Protein AF-A0A537Y7X0-F1 (afdb_monomer_lite)

Foldseek 3Di:
DDDDDDDDDDDDDDDDDDDDDDDDDDDDDDDDDDDDDDDDDDDDDDDDDDDDDPPDDDDDDDPPQLDDPDQFDACDPPSQVQQVVQVVVCVVPPQPDPADCVPKDFPDKDQQDCPDDPLVVQCVRPNDRRSRQKMKTKMARPVPPPDPQRGIKIFIWGADPVGIHGSDIDD

Structure (mmCIF, N/CA/C/O backbone):
data_AF-A0A537Y7X0-F1
#
_entry.id   AF-A0A537Y7X0-F1
#
loop_
_atom_site.group_PDB
_atom_site.id
_atom_site.type_symbol
_atom_site.label_atom_id
_atom_site.label_alt_id
_atom_site.label_comp_id
_atom_site.label_asym_id
_atom_site.label_entity_id
_atom_site.label_seq_id
_atom_site.pdbx_PDB_ins_code
_atom_site.Cartn_x
_atom_site.Cartn_y
_atom_site.Cartn_z
_atom_site.occupancy
_atom_site.B_iso_or_equiv
_atom_site.auth_seq_id
_atom_site.auth_comp_id
_atom_site.auth_asym_id
_atom_site.auth_atom_id
_atom_site.pdbx_PDB_model_num
ATOM 1 N N . MET A 1 1 ? -22.693 -4.192 -43.327 1.00 44.81 1 MET A N 1
ATOM 2 C CA . MET A 1 1 ? -23.197 -5.547 -43.669 1.00 44.81 1 MET A CA 1
ATOM 3 C C . MET A 1 1 ? -22.010 -6.408 -44.112 1.00 44.81 1 MET A C 1
ATOM 5 O O . MET A 1 1 ? -21.115 -5.830 -44.714 1.00 44.81 1 MET A O 1
ATOM 9 N N . LYS A 1 2 ? -22.031 -7.731 -43.830 1.00 47.44 2 LYS A N 1
ATOM 10 C CA . LYS A 1 2 ? -20.913 -8.716 -43.672 1.00 47.44 2 LYS A CA 1
ATOM 11 C C . LYS A 1 2 ? -20.346 -8.704 -42.246 1.00 47.44 2 LYS A C 1
ATOM 13 O O . LYS A 1 2 ? -19.622 -7.778 -41.920 1.00 47.44 2 LYS A O 1
ATOM 18 N N . VAL A 1 3 ? -20.794 -9.507 -41.267 1.00 46.53 3 VAL A N 1
ATOM 19 C CA . VAL A 1 3 ? -21.018 -10.974 -41.100 1.00 46.53 3 VAL A CA 1
ATOM 20 C C . VAL A 1 3 ? -19.815 -11.876 -41.409 1.00 46.53 3 VAL A C 1
ATOM 22 O O . VAL A 1 3 ? -19.309 -11.868 -42.525 1.00 46.53 3 VAL A O 1
ATOM 25 N N . GLY A 1 4 ? -19.432 -12.673 -40.401 1.00 51.09 4 GLY A N 1
ATOM 26 C CA . GLY A 1 4 ? -18.420 -13.741 -40.407 1.00 51.09 4 GLY A CA 1
ATOM 27 C C . GLY A 1 4 ? -17.919 -13.988 -38.972 1.00 51.09 4 GLY A C 1
ATOM 28 O O . GLY A 1 4 ? -16.978 -13.333 -38.551 1.00 51.09 4 GLY A O 1
ATOM 29 N N . PHE A 1 5 ? -18.699 -14.602 -38.075 1.00 43.94 5 PHE A N 1
ATOM 30 C CA . PHE A 1 5 ? -18.948 -16.047 -37.888 1.00 43.94 5 PHE A CA 1
ATOM 31 C C . PHE A 1 5 ? -17.777 -16.788 -37.189 1.00 43.94 5 PHE A C 1
ATOM 33 O O . PHE A 1 5 ? -16.727 -17.026 -37.771 1.00 43.94 5 PHE A O 1
ATOM 40 N N . TRP A 1 6 ? -18.031 -17.080 -35.905 1.00 36.16 6 TRP A N 1
ATOM 41 C CA . TRP A 1 6 ? -17.362 -17.919 -34.882 1.00 36.16 6 TRP A CA 1
ATOM 42 C C . TRP A 1 6 ? -17.157 -19.397 -35.313 1.00 36.16 6 TRP A C 1
ATOM 44 O O . TRP A 1 6 ? -17.609 -19.745 -36.402 1.00 36.16 6 TRP A O 1
ATOM 54 N N . PRO A 1 7 ? -16.712 -20.347 -34.448 1.00 59.25 7 PRO A N 1
ATOM 55 C CA . PRO A 1 7 ? -15.882 -20.307 -33.225 1.00 59.25 7 PRO A CA 1
ATOM 56 C C . PRO A 1 7 ? -14.775 -21.402 -33.249 1.00 59.25 7 PRO A C 1
ATOM 58 O O . PRO A 1 7 ? -14.723 -22.215 -34.165 1.00 59.25 7 PRO A O 1
ATOM 61 N N . SER A 1 8 ? -13.943 -21.518 -32.206 1.00 51.41 8 SER A N 1
ATOM 62 C CA . SER A 1 8 ? -13.488 -22.836 -31.711 1.00 51.41 8 SER A CA 1
ATOM 63 C C . SER A 1 8 ? -13.012 -22.755 -30.261 1.00 51.41 8 SER A C 1
ATOM 65 O O . SER A 1 8 ? -11.973 -22.177 -29.953 1.00 51.41 8 SER A O 1
ATOM 67 N N . LEU A 1 9 ? -13.827 -23.350 -29.387 1.00 48.25 9 LEU A N 1
ATOM 68 C CA . LEU A 1 9 ? -13.447 -23.871 -28.079 1.00 48.25 9 LEU A CA 1
ATOM 69 C C . LEU A 1 9 ? -12.277 -24.852 -28.232 1.00 48.25 9 LEU A C 1
ATOM 71 O O . LEU A 1 9 ? -12.363 -25.763 -29.049 1.00 48.25 9 LEU A O 1
ATOM 75 N N . SER A 1 10 ? -11.293 -24.762 -27.342 1.00 49.62 10 SER A N 1
ATOM 76 C CA . SER A 1 10 ? -10.558 -25.939 -26.876 1.00 49.62 10 SER A CA 1
ATOM 77 C C . SER A 1 10 ? -10.374 -25.832 -25.370 1.00 49.62 10 SER A C 1
ATOM 79 O O . SER A 1 10 ? -9.473 -25.161 -24.874 1.00 49.62 10 SER A O 1
ATOM 81 N N . LEU A 1 11 ? -11.280 -26.497 -24.650 1.00 48.09 11 LEU A N 1
ATOM 82 C CA . LEU A 1 11 ? -11.014 -27.005 -23.312 1.00 48.09 11 LEU A CA 1
ATOM 83 C C . LEU A 1 11 ? -9.882 -28.033 -23.413 1.00 48.09 11 LEU A C 1
ATOM 85 O O . LEU A 1 11 ? -10.008 -29.003 -24.158 1.00 48.09 11 LEU A O 1
ATOM 89 N N . VAL A 1 12 ? -8.835 -27.883 -22.608 1.00 52.62 12 VAL A N 1
ATOM 90 C CA . VAL A 1 12 ? -7.986 -29.012 -22.217 1.00 52.62 12 VAL A CA 1
ATOM 91 C C . VAL A 1 12 ? -8.052 -29.113 -20.703 1.00 52.62 12 VAL A C 1
ATOM 93 O O . VAL A 1 12 ? -7.432 -28.345 -19.974 1.00 52.62 12 VAL A O 1
ATOM 96 N N . ALA A 1 13 ? -8.871 -30.056 -20.249 1.00 48.47 13 ALA A N 1
ATOM 97 C CA . ALA A 1 13 ? -8.844 -30.591 -18.903 1.00 48.47 13 ALA A CA 1
ATOM 98 C C . ALA A 1 13 ? -7.884 -31.790 -18.888 1.00 48.47 13 ALA A C 1
ATOM 100 O O . ALA A 1 13 ? -8.079 -32.728 -19.655 1.00 48.47 13 ALA A O 1
ATOM 101 N N . LEU A 1 14 ? -6.882 -31.778 -18.010 1.00 49.47 14 LEU A N 1
ATOM 102 C CA . LEU A 1 14 ? -6.122 -32.961 -17.588 1.00 49.47 14 LEU A CA 1
ATOM 103 C C . LEU A 1 14 ? -5.822 -32.759 -16.091 1.00 49.47 14 LEU A C 1
ATOM 105 O O . LEU A 1 14 ? -5.148 -31.808 -15.719 1.00 49.47 14 LEU A O 1
ATOM 109 N N . ALA A 1 15 ? -6.582 -33.391 -15.200 1.00 44.78 15 ALA A N 1
ATOM 110 C CA . ALA A 1 15 ? -6.394 -34.748 -14.675 1.00 44.78 15 ALA A CA 1
ATOM 111 C C . ALA A 1 15 ? -5.432 -34.801 -13.467 1.00 44.78 15 ALA A C 1
ATOM 113 O O . ALA A 1 15 ? -4.215 -34.735 -13.590 1.00 44.78 15 ALA A O 1
ATOM 114 N N . LEU A 1 16 ? -6.077 -34.932 -12.303 1.00 46.34 16 LEU A N 1
ATOM 115 C CA . LEU A 1 16 ? -5.653 -35.511 -11.026 1.00 46.34 16 LEU A CA 1
ATOM 116 C C . LEU A 1 16 ? -4.374 -36.369 -11.024 1.00 46.34 16 LEU A C 1
ATOM 118 O O . LEU A 1 16 ? -4.317 -37.398 -11.691 1.00 46.34 16 LEU A O 1
ATOM 122 N N . VAL A 1 17 ? -3.484 -36.079 -10.069 1.00 53.72 17 VAL A N 1
ATOM 123 C CA . VAL A 1 17 ? -2.776 -37.119 -9.306 1.00 53.72 17 VAL A CA 1
ATOM 124 C C . VAL A 1 17 ? -2.880 -36.780 -7.821 1.00 53.72 17 VAL A C 1
ATOM 126 O O . VAL A 1 17 ? -2.269 -35.835 -7.331 1.00 53.72 17 VAL A O 1
ATOM 129 N N . ALA A 1 18 ? -3.692 -37.563 -7.113 1.00 45.75 18 ALA A N 1
ATOM 130 C CA . ALA A 1 18 ? -3.690 -37.647 -5.663 1.00 45.75 18 ALA A CA 1
ATOM 131 C C . ALA A 1 18 ? -2.595 -38.636 -5.237 1.00 45.75 18 ALA A C 1
ATOM 133 O O . ALA A 1 18 ? -2.590 -39.779 -5.693 1.00 45.75 18 ALA A O 1
ATOM 134 N N . LEU A 1 19 ? -1.697 -38.215 -4.346 1.00 53.31 19 LEU A N 1
ATOM 135 C CA . LEU A 1 19 ? -0.822 -39.117 -3.600 1.00 53.31 19 LEU A CA 1
ATOM 136 C C . LEU A 1 19 ? -1.314 -39.192 -2.155 1.00 53.31 19 LEU A C 1
ATOM 138 O O . LEU A 1 19 ? -1.376 -38.196 -1.437 1.00 53.31 19 LEU A O 1
ATOM 142 N N . ALA A 1 20 ? -1.712 -40.402 -1.776 1.00 45.94 20 ALA A N 1
ATOM 143 C CA . ALA A 1 20 ? -2.183 -40.781 -0.457 1.00 45.94 20 ALA A CA 1
ATOM 144 C C . ALA A 1 20 ? -1.027 -41.249 0.446 1.00 45.94 20 ALA A C 1
ATOM 146 O O . ALA A 1 20 ? -0.104 -41.889 -0.044 1.00 45.94 20 ALA A O 1
ATOM 147 N N . ALA A 1 21 ? -1.183 -40.970 1.752 1.00 44.38 21 ALA A N 1
ATOM 148 C CA . ALA A 1 21 ? -0.798 -41.748 2.949 1.00 44.38 21 ALA A CA 1
ATOM 149 C C . ALA A 1 21 ? 0.645 -42.313 3.032 1.00 44.38 21 ALA A C 1
ATOM 151 O O . ALA A 1 21 ? 1.101 -43.046 2.171 1.00 44.38 21 ALA A O 1
ATOM 152 N N . CYS A 1 22 ? 1.424 -42.113 4.096 1.00 40.75 22 CYS A N 1
ATOM 153 C CA . CYS A 1 22 ? 1.255 -42.570 5.486 1.00 40.75 22 CYS A CA 1
ATOM 154 C C . CYS A 1 22 ? 2.312 -41.809 6.334 1.00 40.75 22 CYS A C 1
ATOM 156 O O . CYS A 1 22 ? 3.357 -41.454 5.810 1.00 40.75 22 CYS A O 1
ATOM 158 N N . ALA A 1 23 ? 2.148 -41.514 7.624 1.00 43.12 23 ALA A N 1
ATOM 159 C CA . ALA A 1 23 ? 2.222 -42.521 8.672 1.00 43.12 23 ALA A CA 1
ATOM 160 C C . ALA A 1 23 ? 1.711 -41.986 10.020 1.00 43.12 23 ALA A C 1
ATOM 162 O O . ALA A 1 23 ? 2.016 -40.876 10.449 1.00 43.12 23 ALA A O 1
ATOM 163 N N . ARG A 1 24 ? 0.948 -42.853 10.688 1.00 46.50 24 ARG A N 1
ATOM 164 C CA . ARG A 1 24 ? 0.598 -42.797 12.107 1.00 46.50 24 ARG A CA 1
ATOM 165 C C . ARG A 1 24 ? 1.841 -43.087 12.950 1.00 46.50 24 ARG A C 1
ATOM 167 O O . ARG A 1 24 ? 2.544 -44.053 12.673 1.00 46.50 24 ARG A O 1
ATOM 174 N N . GLY A 1 25 ? 2.027 -42.336 14.029 1.00 38.03 25 GLY A N 1
ATOM 175 C CA . GLY A 1 25 ? 2.957 -42.686 15.099 1.00 38.03 25 GLY A CA 1
ATOM 176 C C . GLY A 1 25 ? 2.635 -41.919 16.378 1.00 38.03 25 GLY A C 1
ATOM 177 O O . GLY A 1 25 ? 2.996 -40.760 16.509 1.00 38.03 25 GLY A O 1
ATOM 178 N N . ASN A 1 26 ? 1.923 -42.562 17.299 1.00 45.28 26 ASN A N 1
ATOM 179 C CA . ASN A 1 26 ? 1.749 -42.179 18.704 1.00 45.28 26 ASN A CA 1
ATOM 180 C C . ASN A 1 26 ? 1.327 -43.455 19.458 1.00 45.28 26 ASN A C 1
ATOM 182 O O . ASN A 1 26 ? 0.617 -44.265 18.855 1.00 45.28 26 ASN A O 1
ATOM 186 N N . PRO A 1 27 ? 1.531 -43.587 20.780 1.00 63.00 27 PRO A N 1
ATOM 187 C CA . PRO A 1 27 ? 2.684 -43.293 21.641 1.00 63.00 27 PRO A CA 1
ATOM 188 C C . PRO A 1 27 ? 3.116 -44.589 22.396 1.00 63.00 27 PRO A C 1
ATOM 190 O O . PRO A 1 27 ? 2.672 -45.681 22.038 1.00 63.00 27 PRO A O 1
ATOM 193 N N . PRO A 1 28 ? 3.935 -44.517 23.464 1.00 54.06 28 PRO A N 1
ATOM 194 C CA . PRO A 1 28 ? 3.382 -45.012 24.734 1.00 54.06 28 PRO A CA 1
ATOM 195 C C . PRO A 1 28 ? 3.694 -44.155 25.974 1.00 54.06 28 PRO A C 1
ATOM 197 O O . PRO A 1 28 ? 4.512 -43.241 25.969 1.00 54.06 28 PRO A O 1
ATOM 200 N N . GLN A 1 29 ? 2.942 -44.474 27.027 1.00 45.31 29 GLN A N 1
ATOM 201 C CA . GLN A 1 29 ? 2.731 -43.750 28.276 1.00 45.31 29 GLN A CA 1
ATOM 202 C C . GLN A 1 29 ? 3.821 -43.948 29.351 1.00 45.31 29 GLN A C 1
ATOM 204 O O . GLN A 1 29 ? 4.457 -44.992 29.428 1.00 45.31 29 GLN A O 1
ATOM 209 N N . SER A 1 30 ? 3.915 -42.927 30.213 1.00 45.59 30 SER A N 1
ATOM 210 C CA . SER A 1 30 ? 4.114 -42.913 31.680 1.00 45.59 30 SER A CA 1
ATOM 211 C C . SER A 1 30 ? 5.030 -43.925 32.384 1.00 45.59 30 SER A C 1
ATOM 213 O O . SER A 1 30 ? 4.720 -45.111 32.421 1.00 45.59 30 SER A O 1
ATOM 215 N N . VAL A 1 31 ? 5.956 -43.405 33.204 1.00 52.94 31 VAL A N 1
ATOM 216 C CA . VAL A 1 31 ? 6.236 -43.914 34.565 1.00 52.94 31 VAL A CA 1
ATOM 217 C C . VAL A 1 31 ? 6.604 -42.729 35.467 1.00 52.94 31 VAL A C 1
ATOM 219 O O . VAL A 1 31 ? 7.388 -41.872 35.068 1.00 52.94 31 VAL A O 1
ATOM 222 N N . GLY A 1 32 ? 6.009 -42.654 36.661 1.00 42.06 32 GLY A N 1
ATOM 223 C CA . GLY A 1 32 ? 6.293 -41.634 37.674 1.00 42.06 32 GLY A CA 1
ATOM 224 C C . GLY A 1 32 ? 7.079 -42.138 38.895 1.00 42.06 32 GLY A C 1
ATOM 225 O O . GLY A 1 32 ? 7.537 -43.276 38.928 1.00 42.06 32 GLY A O 1
ATOM 226 N N . THR A 1 33 ? 7.106 -41.276 39.927 1.00 41.03 33 THR A N 1
ATOM 227 C CA . THR A 1 33 ? 7.673 -41.386 41.302 1.00 41.03 33 THR A CA 1
ATOM 228 C C . THR A 1 33 ? 9.197 -41.191 41.425 1.00 41.03 33 THR A C 1
ATOM 230 O O . THR A 1 33 ? 9.944 -41.690 40.602 1.00 41.03 33 THR A O 1
ATOM 233 N N . LYS A 1 34 ? 9.761 -40.440 42.392 1.00 46.50 34 LYS A N 1
ATOM 234 C CA . LYS A 1 34 ? 9.411 -40.170 43.811 1.00 46.50 34 LYS A CA 1
ATOM 235 C C . LYS A 1 34 ? 10.023 -38.817 44.310 1.00 46.50 34 LYS A C 1
ATOM 237 O O . LYS A 1 34 ? 10.860 -38.256 43.609 1.00 46.50 34 LYS A O 1
ATOM 242 N N . PRO A 1 35 ? 9.658 -38.322 45.518 1.00 51.06 35 PRO A N 1
ATOM 243 C CA . PRO A 1 35 ? 10.002 -37.005 46.068 1.00 51.06 35 PRO A CA 1
ATOM 244 C C . PRO A 1 35 ? 11.269 -37.009 46.946 1.00 51.06 35 PRO A C 1
ATOM 246 O O . PRO A 1 35 ? 11.632 -38.038 47.516 1.00 51.06 35 PRO A O 1
ATOM 249 N N . GLY A 1 36 ? 11.880 -35.833 47.125 1.00 42.22 36 GLY A N 1
ATOM 250 C CA . GLY A 1 36 ? 12.986 -35.604 48.057 1.00 42.22 36 GLY A CA 1
ATOM 251 C C . GLY A 1 36 ? 12.933 -34.199 48.655 1.00 42.22 36 GLY A C 1
ATOM 252 O O . GLY A 1 36 ? 13.160 -33.213 47.964 1.00 42.22 36 GLY A O 1
ATOM 253 N N . SER A 1 37 ? 12.582 -34.142 49.937 1.00 44.78 37 SER A N 1
ATOM 254 C CA . SER A 1 37 ? 12.501 -32.965 50.801 1.00 44.78 37 SER A CA 1
ATOM 255 C C . SER A 1 37 ? 13.864 -32.311 51.054 1.00 44.78 37 SER A C 1
ATOM 257 O O . SER A 1 37 ? 14.859 -33.011 51.222 1.00 44.78 37 SER A O 1
ATOM 259 N N . GLY A 1 38 ? 13.883 -30.984 51.207 1.00 37.97 38 GLY A N 1
ATOM 260 C CA . GLY A 1 38 ? 15.029 -30.259 51.762 1.00 37.97 38 GLY A CA 1
ATOM 261 C C . GLY A 1 38 ? 14.943 -28.743 51.584 1.00 37.97 38 GLY A C 1
ATOM 262 O O . GLY A 1 38 ? 15.567 -28.197 50.684 1.00 37.97 38 GLY A O 1
ATOM 263 N N . ALA A 1 39 ? 14.181 -28.068 52.448 1.00 42.94 39 ALA A N 1
ATOM 264 C CA . ALA A 1 39 ? 14.398 -26.651 52.771 1.00 42.94 39 ALA A CA 1
ATOM 265 C C . ALA A 1 39 ? 15.458 -26.556 53.899 1.00 42.94 39 ALA A C 1
ATOM 267 O O . ALA A 1 39 ? 15.653 -27.548 54.608 1.00 42.94 39 ALA A O 1
ATOM 268 N N . PRO A 1 40 ? 16.132 -25.404 54.093 1.00 52.97 40 PRO A N 1
ATOM 269 C CA . PRO A 1 40 ? 15.479 -24.317 54.822 1.00 52.97 40 PRO A CA 1
ATOM 270 C C . PRO A 1 40 ? 15.689 -22.907 54.237 1.00 52.97 40 PRO A C 1
ATOM 272 O O . PRO A 1 40 ? 16.769 -22.515 53.813 1.00 52.97 40 PRO A O 1
ATOM 275 N N . THR A 1 41 ? 14.584 -22.167 54.266 1.00 43.62 41 THR A N 1
ATOM 276 C CA . THR A 1 41 ? 14.389 -20.785 54.731 1.00 43.62 41 THR A CA 1
ATOM 277 C C . THR A 1 41 ? 15.571 -19.804 54.725 1.00 43.62 41 THR A C 1
ATOM 279 O O . THR A 1 41 ? 16.474 -19.893 55.552 1.00 43.62 41 THR A O 1
ATOM 282 N N . SER A 1 42 ? 15.422 -18.724 53.951 1.00 45.25 42 SER A N 1
ATOM 283 C CA . SER A 1 42 ? 15.728 -17.379 54.448 1.00 45.25 42 SER A CA 1
ATOM 284 C C . SER A 1 42 ? 14.601 -16.421 54.066 1.00 45.25 42 SER A C 1
ATOM 286 O O . SER A 1 42 ? 14.118 -16.404 52.934 1.00 45.25 42 SER A O 1
ATOM 288 N N . THR A 1 43 ? 14.141 -15.705 55.081 1.00 44.53 43 THR A N 1
ATOM 289 C CA . THR A 1 43 ? 12.931 -14.891 55.155 1.00 44.53 43 THR A CA 1
ATOM 290 C C . THR A 1 43 ? 13.254 -13.426 54.857 1.00 44.53 43 THR A C 1
ATOM 292 O O . THR A 1 43 ? 14.362 -12.981 55.143 1.00 44.53 43 THR A O 1
ATOM 295 N N . ALA A 1 44 ? 12.207 -12.696 54.448 1.00 43.91 44 ALA A N 1
ATOM 296 C CA . ALA A 1 44 ? 11.980 -11.246 54.576 1.00 43.91 44 ALA A CA 1
ATOM 297 C C . ALA A 1 44 ? 12.233 -10.406 53.306 1.00 43.91 44 ALA A C 1
ATOM 299 O O . ALA A 1 44 ? 13.258 -10.547 52.660 1.00 43.91 44 ALA A O 1
ATOM 300 N N . GLN A 1 45 ? 11.368 -9.471 52.894 1.00 44.59 45 GLN A N 1
ATOM 301 C CA . GLN A 1 45 ? 10.056 -9.015 53.377 1.00 44.59 45 GLN A CA 1
ATOM 302 C C . GLN A 1 45 ? 9.501 -7.987 52.369 1.00 44.59 45 GLN A C 1
ATOM 304 O O . GLN A 1 45 ? 10.270 -7.211 51.813 1.00 44.59 45 GLN A O 1
ATOM 309 N N . GLY A 1 46 ? 8.168 -7.908 52.269 1.00 36.78 46 GLY A N 1
ATOM 310 C CA . GLY A 1 46 ? 7.415 -6.729 51.807 1.00 36.78 46 GLY A CA 1
ATOM 311 C C . GLY A 1 46 ? 7.141 -6.701 50.298 1.00 36.78 46 GLY A C 1
ATOM 312 O O . GLY A 1 46 ? 8.055 -6.784 49.501 1.00 36.78 46 GLY A O 1
ATOM 313 N N . GLY A 1 47 ? 5.917 -6.597 49.790 1.00 37.94 47 GLY A N 1
ATOM 314 C CA . GLY A 1 47 ? 4.657 -6.189 50.394 1.00 37.94 47 GLY A CA 1
ATOM 315 C C . GLY A 1 47 ? 3.975 -5.177 49.467 1.00 37.94 47 GLY A C 1
ATOM 316 O O . GLY A 1 47 ? 4.520 -4.106 49.250 1.00 37.94 47 GLY A O 1
ATOM 317 N N . LEU A 1 48 ? 2.759 -5.524 49.026 1.00 41.25 48 LEU A N 1
ATOM 318 C CA . LEU A 1 48 ? 1.676 -4.650 48.539 1.00 41.25 48 LEU A CA 1
ATOM 319 C C . LEU A 1 48 ? 1.650 -4.202 47.053 1.00 41.25 48 LEU A C 1
ATOM 321 O O . LEU A 1 48 ? 2.402 -3.345 46.620 1.00 41.25 48 LEU A O 1
ATOM 325 N N . GLN A 1 49 ? 0.594 -4.698 46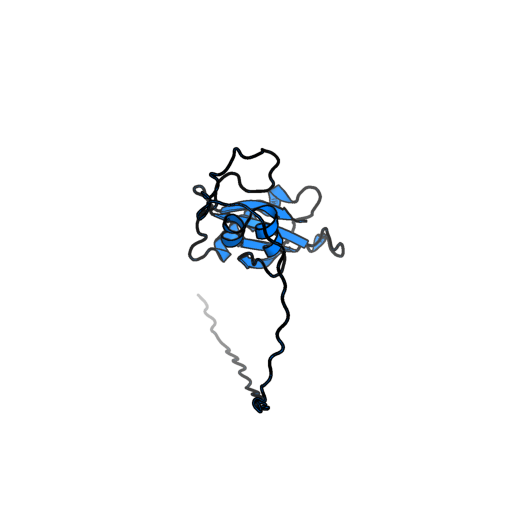.386 1.00 43.62 49 GLN A N 1
ATOM 326 C CA . GLN A 1 49 ? -0.337 -3.998 45.475 1.00 43.62 49 GLN A CA 1
ATOM 327 C C . GLN A 1 49 ? 0.091 -3.608 44.046 1.00 43.62 49 GLN A C 1
ATOM 329 O O . GLN A 1 49 ? 1.048 -2.881 43.820 1.00 43.62 49 GLN A O 1
ATOM 334 N N . GLY A 1 50 ? -0.770 -3.971 43.085 1.00 35.88 50 GLY A N 1
ATOM 335 C CA . GLY A 1 50 ? -0.889 -3.309 41.782 1.00 35.88 50 GLY A CA 1
ATOM 336 C C . GLY A 1 50 ? -1.668 -4.159 40.777 1.00 35.88 50 GLY A C 1
ATOM 337 O O . GLY A 1 50 ? -1.141 -5.149 40.291 1.00 35.88 50 GLY A O 1
ATOM 338 N N . GLY A 1 51 ? -2.934 -3.813 40.513 1.00 46.03 51 GLY A N 1
ATOM 339 C CA . GLY A 1 51 ? -3.817 -4.487 39.547 1.00 46.03 51 GLY A CA 1
ATOM 340 C C . GLY A 1 51 ? -3.361 -4.363 38.081 1.00 46.03 51 GLY A C 1
ATOM 341 O O . GLY A 1 51 ? -2.238 -3.927 37.828 1.00 46.03 51 GLY A O 1
ATOM 342 N N . PRO A 1 52 ? -4.208 -4.722 37.091 1.00 44.56 52 PRO A N 1
ATOM 343 C CA . PRO A 1 52 ? -3.900 -4.452 35.689 1.00 44.56 52 PRO A CA 1
ATOM 344 C C . PRO A 1 52 ? -3.651 -2.949 35.536 1.00 44.56 52 PRO A C 1
ATOM 346 O O . PRO A 1 52 ? -4.540 -2.136 35.791 1.00 44.56 52 PRO A O 1
ATOM 349 N N . GLY A 1 53 ? -2.407 -2.589 35.218 1.00 42.59 53 GLY A N 1
ATOM 350 C CA . GLY A 1 53 ? -1.999 -1.198 35.088 1.00 42.59 53 GLY A CA 1
ATOM 351 C C . GLY A 1 53 ? -2.877 -0.478 34.062 1.00 42.59 53 GLY A C 1
ATOM 352 O O . GLY A 1 53 ? -3.293 -1.098 33.078 1.00 42.59 53 GLY A O 1
ATOM 353 N N . PRO A 1 54 ? -3.186 0.813 34.272 1.00 44.50 54 PRO A N 1
ATOM 354 C CA . PRO A 1 54 ? -3.916 1.590 33.288 1.00 44.50 54 PRO A CA 1
ATOM 355 C C . PRO A 1 54 ? -3.149 1.531 31.970 1.00 44.50 54 PRO A C 1
ATOM 357 O O . PRO A 1 54 ? -1.964 1.864 31.917 1.00 44.50 54 PRO A O 1
ATOM 360 N N . SER A 1 55 ? -3.835 1.077 30.920 1.00 50.59 55 SER A N 1
ATOM 361 C CA . SER A 1 55 ? -3.382 1.219 29.542 1.00 50.59 55 SER A CA 1
ATOM 362 C C . SER A 1 55 ? -2.981 2.678 29.364 1.00 50.59 55 SER A C 1
ATOM 364 O O . SER A 1 55 ? -3.839 3.560 29.433 1.00 50.59 55 SER A O 1
ATOM 366 N N . ALA A 1 56 ? -1.677 2.932 29.249 1.00 47.91 56 ALA A N 1
ATOM 367 C CA . ALA A 1 56 ? -1.153 4.278 29.126 1.00 47.91 56 ALA A CA 1
ATOM 368 C C . ALA A 1 56 ? -1.900 4.978 27.986 1.00 47.91 56 ALA A C 1
ATOM 370 O O . ALA A 1 56 ? -1.978 4.457 26.870 1.00 47.91 56 ALA A O 1
ATOM 371 N N . ALA A 1 57 ? -2.503 6.129 28.288 1.00 48.72 57 ALA A N 1
ATOM 372 C CA . ALA A 1 57 ? -3.061 6.983 27.256 1.00 48.72 57 ALA A CA 1
ATOM 373 C C . ALA A 1 57 ? -1.937 7.327 26.259 1.00 48.72 57 ALA A C 1
ATOM 375 O O . ALA A 1 57 ? -0.794 7.510 26.694 1.00 48.72 57 ALA A O 1
ATOM 376 N N . PRO A 1 58 ? -2.217 7.412 24.946 1.00 52.41 58 PRO A N 1
ATOM 377 C CA . PRO A 1 58 ? -1.196 7.761 23.970 1.00 52.41 58 PRO A CA 1
ATOM 378 C C . PRO A 1 58 ? -0.573 9.106 24.348 1.00 52.41 58 PRO A C 1
ATOM 380 O O . PRO A 1 58 ? -1.269 10.121 24.420 1.00 52.41 58 PRO A O 1
ATOM 383 N N . GLY A 1 59 ? 0.730 9.100 24.632 1.00 44.06 59 GLY A N 1
ATOM 384 C CA . GLY A 1 59 ? 1.487 10.322 24.867 1.00 44.06 59 GLY A CA 1
ATOM 385 C C . GLY A 1 59 ? 1.524 11.210 23.614 1.00 44.06 59 GLY A C 1
ATOM 386 O O . GLY A 1 59 ? 1.172 10.761 22.517 1.00 44.06 59 GLY A O 1
ATOM 387 N N . PRO A 1 60 ? 1.953 12.476 23.750 1.00 45.53 60 PRO A N 1
ATOM 388 C CA . PRO A 1 60 ? 2.154 13.364 22.611 1.00 45.53 60 PRO A CA 1
ATOM 389 C C . PRO A 1 60 ? 3.105 12.715 21.598 1.00 45.53 60 PRO A C 1
ATOM 391 O O . PRO A 1 60 ? 4.199 12.278 21.953 1.00 45.53 60 PRO A O 1
ATOM 394 N N . ARG A 1 61 ? 2.668 12.626 20.340 1.00 56.03 61 ARG A N 1
ATOM 395 C CA . ARG A 1 61 ? 3.445 12.034 19.245 1.00 56.03 61 ARG A CA 1
ATOM 396 C C . ARG A 1 61 ? 4.641 12.916 18.902 1.00 56.03 61 ARG A C 1
ATOM 398 O O . ARG A 1 61 ? 4.485 14.126 18.743 1.00 56.03 61 ARG A O 1
ATOM 405 N N . THR A 1 62 ? 5.811 12.307 18.742 1.00 44.69 62 THR A N 1
ATOM 406 C CA . THR A 1 62 ? 6.977 12.980 18.169 1.00 44.69 62 THR A CA 1
ATOM 407 C C . THR A 1 62 ? 6.800 13.103 16.646 1.00 44.69 62 THR A C 1
ATOM 409 O O . THR A 1 62 ? 6.428 12.119 15.996 1.00 44.69 62 THR A O 1
ATOM 412 N N . PRO A 1 63 ? 7.055 14.286 16.054 1.00 52.91 63 PRO A N 1
ATOM 413 C CA . PRO A 1 63 ? 7.017 14.497 14.601 1.00 52.91 63 PRO A CA 1
ATOM 414 C C . PRO A 1 63 ? 7.960 13.582 13.805 1.00 52.91 63 PRO A C 1
ATOM 416 O O . PRO A 1 63 ? 7.728 13.360 12.623 1.00 52.91 63 PRO A O 1
ATOM 419 N N . ASP A 1 64 ? 8.975 13.015 14.462 1.00 57.88 64 ASP A N 1
ATOM 420 C CA . ASP A 1 64 ? 9.984 12.140 13.850 1.00 57.88 64 ASP A CA 1
ATOM 421 C C . ASP A 1 64 ? 9.581 10.652 13.844 1.00 57.88 64 ASP A C 1
ATOM 423 O O . ASP A 1 64 ? 10.348 9.778 13.425 1.00 57.88 64 ASP A O 1
ATOM 427 N N . SER A 1 65 ? 8.383 10.325 14.341 1.00 71.69 65 SER A N 1
ATOM 428 C CA . SER A 1 65 ? 7.901 8.946 14.319 1.00 71.69 65 SER A CA 1
ATOM 429 C C . SER A 1 65 ? 7.492 8.552 12.899 1.00 71.69 65 SER A C 1
ATOM 431 O O . SER A 1 65 ? 6.674 9.200 12.257 1.00 71.69 65 SER A O 1
ATOM 433 N N . HIS A 1 66 ? 8.039 7.436 12.417 1.00 86.50 66 HIS A N 1
ATOM 434 C CA . HIS A 1 66 ? 7.685 6.835 11.123 1.00 86.50 66 HIS A CA 1
ATOM 435 C C . HIS A 1 66 ? 6.277 6.211 11.138 1.00 86.50 66 HIS A C 1
ATOM 437 O O . HIS A 1 66 ? 5.852 5.569 10.182 1.00 86.50 66 HIS A O 1
ATOM 443 N N . CYS A 1 67 ? 5.567 6.370 12.253 1.00 92.88 67 CYS A N 1
ATOM 444 C CA . CYS A 1 67 ? 4.250 5.828 12.484 1.00 92.88 67 CYS A CA 1
ATOM 445 C C . CYS A 1 67 ? 3.181 6.848 12.115 1.00 92.88 67 CYS A C 1
ATOM 447 O O . CYS A 1 67 ? 3.378 8.053 12.291 1.00 92.88 67 CYS A O 1
ATOM 449 N N . PRO A 1 68 ? 2.015 6.384 11.641 1.00 93.31 68 PRO A N 1
ATOM 450 C CA . PRO A 1 68 ? 0.920 7.284 11.348 1.00 93.31 68 PRO A CA 1
ATOM 451 C C . PRO A 1 68 ? 0.520 8.040 12.614 1.00 93.31 68 PRO A C 1
ATOM 453 O O . PRO A 1 68 ? 0.405 7.469 13.700 1.00 93.31 68 PRO A O 1
ATOM 456 N N . GLY A 1 69 ? 0.306 9.348 12.468 1.00 90.94 69 GLY A N 1
ATOM 457 C CA . GLY A 1 69 ? -0.121 10.169 13.587 1.00 90.94 69 GLY A CA 1
ATOM 458 C C . GLY A 1 69 ? -1.493 9.723 14.094 1.00 90.94 69 GLY A C 1
ATOM 459 O O . GLY A 1 69 ? -1.703 9.480 15.274 1.00 90.94 69 GLY A O 1
ATOM 460 N N . GLU A 1 70 ? -2.458 9.587 13.206 1.00 92.94 70 GLU A N 1
ATOM 461 C CA . GLU A 1 70 ? -3.778 9.080 13.564 1.00 92.94 70 GLU A CA 1
ATOM 462 C C . GLU A 1 70 ? -3.804 7.548 13.617 1.00 92.94 70 GLU A C 1
ATOM 464 O O . GLU A 1 70 ? -3.088 6.865 12.888 1.00 92.94 70 GLU A O 1
ATOM 469 N N . THR A 1 71 ? -4.643 6.995 14.495 1.00 96.19 71 THR A N 1
ATOM 470 C CA . THR A 1 71 ? -4.865 5.549 14.533 1.00 96.19 71 THR A CA 1
ATOM 471 C C . THR A 1 71 ? -5.592 5.127 13.258 1.00 96.19 71 THR A C 1
ATOM 473 O O . THR A 1 71 ? -6.691 5.633 13.015 1.00 96.19 71 THR A O 1
ATOM 476 N N . PRO A 1 72 ? -5.041 4.190 12.467 1.00 98.19 72 PRO A N 1
ATOM 477 C CA . PRO A 1 72 ? -5.731 3.737 11.275 1.00 98.19 72 PRO A CA 1
ATOM 478 C C . PRO A 1 72 ? -7.058 3.060 11.607 1.00 98.19 72 PRO A C 1
ATOM 480 O O . PRO A 1 72 ? -7.229 2.492 12.688 1.00 98.19 72 PRO A O 1
ATOM 483 N N . LEU A 1 73 ? -8.000 3.119 10.678 1.00 98.50 73 LEU A N 1
ATOM 484 C CA . LEU A 1 73 ? -9.304 2.474 10.755 1.00 98.50 73 LEU A CA 1
ATOM 485 C C . LEU A 1 73 ? -9.205 0.986 10.411 1.00 98.50 73 LEU A C 1
ATOM 487 O O . LEU A 1 73 ? -8.202 0.515 9.874 1.00 98.50 73 LEU A O 1
ATOM 491 N N . ASP A 1 74 ? -10.274 0.248 10.703 1.00 98.06 74 ASP A N 1
ATOM 492 C CA . ASP A 1 74 ? -10.418 -1.114 10.198 1.00 98.06 74 ASP A CA 1
ATOM 493 C C . ASP A 1 74 ? -10.340 -1.128 8.652 1.00 98.06 74 ASP A C 1
ATOM 495 O O . ASP A 1 74 ? -11.021 -0.316 8.006 1.00 98.06 74 ASP A O 1
ATOM 499 N N . PRO A 1 75 ? -9.524 -2.009 8.039 1.00 97.81 75 PRO A N 1
ATOM 500 C CA . PRO A 1 75 ? -9.376 -2.059 6.585 1.00 97.81 75 PRO A CA 1
ATOM 501 C C . PRO A 1 75 ? -10.689 -2.353 5.844 1.00 97.81 75 PRO A C 1
ATOM 503 O O . PRO A 1 75 ? -10.919 -1.811 4.760 1.00 97.81 75 PRO A O 1
ATOM 506 N N . GLY A 1 76 ? -11.577 -3.149 6.447 1.00 96.50 76 GLY A N 1
ATOM 507 C CA . GLY A 1 76 ? -12.851 -3.563 5.872 1.00 96.50 76 GLY A CA 1
ATOM 508 C C . GLY A 1 76 ? -12.736 -4.541 4.699 1.00 96.50 76 GLY A C 1
ATOM 509 O O . GLY A 1 76 ? -11.662 -5.003 4.310 1.00 96.50 76 GLY A O 1
ATOM 510 N N . ALA A 1 77 ? -13.889 -4.867 4.114 1.00 96.62 77 ALA A N 1
ATOM 511 C CA . ALA A 1 77 ? -13.956 -5.667 2.895 1.00 96.62 77 ALA A CA 1
ATOM 512 C C . ALA A 1 77 ? -13.333 -4.913 1.705 1.00 96.62 77 ALA A C 1
ATOM 514 O O . ALA A 1 77 ? -13.461 -3.694 1.599 1.00 96.62 77 ALA A O 1
ATOM 515 N N . GLY A 1 78 ? -12.669 -5.641 0.802 1.00 97.44 78 GLY A N 1
ATOM 516 C CA . GLY A 1 78 ? -12.005 -5.049 -0.370 1.00 97.44 78 GLY A CA 1
ATOM 517 C C . GLY A 1 78 ? -10.702 -4.305 -0.055 1.00 97.44 78 GLY A C 1
ATOM 518 O O . GLY A 1 78 ? -10.170 -3.611 -0.918 1.00 97.44 78 GLY A O 1
ATOM 519 N N . ALA A 1 79 ? -10.168 -4.452 1.162 1.00 98.31 79 ALA A N 1
ATOM 520 C CA . ALA A 1 79 ? -8.952 -3.771 1.594 1.00 98.31 79 ALA A CA 1
ATOM 521 C C . ALA A 1 79 ? -7.750 -4.004 0.668 1.00 98.31 79 ALA A C 1
ATOM 523 O O . ALA A 1 79 ? -6.990 -3.072 0.426 1.00 98.31 79 ALA A O 1
ATOM 524 N N . ARG A 1 80 ? -7.617 -5.211 0.102 1.00 98.62 80 ARG A N 1
ATOM 525 C CA . ARG A 1 80 ? -6.551 -5.538 -0.854 1.00 98.62 80 ARG A CA 1
ATOM 526 C C . ARG A 1 80 ? -6.551 -4.604 -2.058 1.00 98.62 80 ARG A C 1
ATOM 528 O O . ARG A 1 80 ? -5.538 -3.980 -2.350 1.00 98.62 80 ARG A O 1
ATOM 535 N N . ASP A 1 81 ? -7.688 -4.503 -2.737 1.00 98.81 81 ASP A N 1
ATOM 536 C CA . ASP A 1 81 ? -7.801 -3.729 -3.974 1.00 98.81 81 ASP A CA 1
ATOM 537 C C . ASP A 1 81 ? -7.656 -2.230 -3.692 1.00 98.81 81 ASP A C 1
ATOM 539 O O . ASP A 1 81 ? -7.018 -1.509 -4.454 1.00 98.81 81 ASP A O 1
ATOM 543 N N . ALA A 1 82 ? -8.178 -1.766 -2.553 1.00 98.75 82 ALA A N 1
ATOM 544 C CA . ALA A 1 82 ? -8.020 -0.383 -2.124 1.00 98.75 82 ALA A CA 1
ATOM 545 C C . ALA A 1 82 ? -6.562 -0.035 -1.768 1.00 98.75 82 ALA A C 1
ATOM 547 O O . ALA A 1 82 ? -6.086 1.041 -2.133 1.00 98.75 82 ALA A O 1
ATOM 548 N N . ALA A 1 83 ? -5.840 -0.943 -1.103 1.00 98.75 83 ALA A N 1
ATOM 549 C CA . ALA A 1 83 ? -4.418 -0.783 -0.813 1.00 98.75 83 ALA A CA 1
ATOM 550 C C . ALA A 1 83 ? -3.584 -0.758 -2.101 1.00 98.75 83 ALA A C 1
ATOM 552 O O . ALA A 1 83 ? -2.733 0.114 -2.251 1.00 98.75 83 ALA A O 1
ATOM 553 N N . ILE A 1 84 ? -3.865 -1.65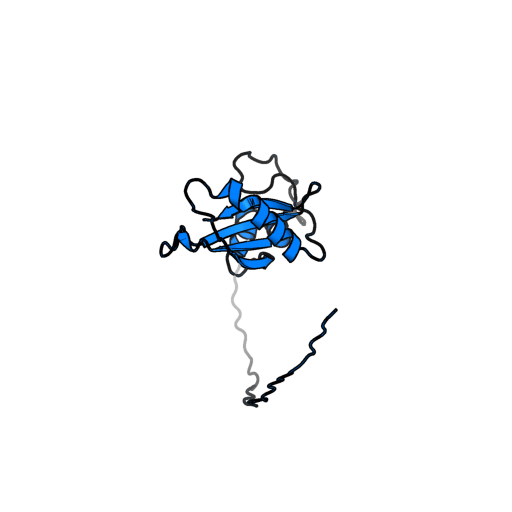8 -3.050 1.00 98.88 84 ILE A N 1
ATOM 554 C CA . ILE A 1 84 ? -3.218 -1.679 -4.370 1.00 98.88 84 ILE A CA 1
ATOM 555 C C . ILE A 1 84 ? -3.451 -0.359 -5.107 1.00 98.88 84 ILE A C 1
ATOM 557 O O . ILE A 1 84 ? -2.489 0.285 -5.513 1.00 98.88 84 ILE A O 1
ATOM 561 N N . ALA A 1 85 ? -4.703 0.090 -5.219 1.00 98.81 85 ALA A N 1
ATOM 562 C CA . ALA A 1 85 ? -5.028 1.327 -5.923 1.00 98.81 85 ALA A CA 1
ATOM 563 C C . ALA A 1 85 ? -4.337 2.551 -5.292 1.00 98.81 85 ALA A C 1
ATOM 565 O O . ALA A 1 85 ? -3.820 3.418 -5.998 1.00 98.81 85 ALA A O 1
ATOM 566 N N . ALA A 1 86 ? -4.287 2.615 -3.958 1.00 98.69 86 ALA A N 1
ATOM 567 C CA . ALA A 1 86 ? -3.590 3.683 -3.248 1.00 98.69 86 ALA A CA 1
ATOM 568 C C . ALA A 1 86 ? -2.063 3.605 -3.415 1.00 98.69 86 ALA A C 1
ATOM 570 O O . ALA A 1 86 ? -1.411 4.643 -3.535 1.00 98.69 86 ALA A O 1
ATOM 571 N N . ALA A 1 87 ? -1.490 2.400 -3.460 1.00 98.69 87 ALA A N 1
ATOM 572 C CA . ALA A 1 87 ? -0.072 2.196 -3.732 1.00 98.69 87 ALA A CA 1
ATOM 573 C C . ALA A 1 87 ? 0.282 2.665 -5.148 1.00 98.69 87 ALA A C 1
ATOM 575 O O . ALA A 1 87 ? 1.171 3.498 -5.305 1.00 98.69 87 ALA A O 1
ATOM 576 N N . GLU A 1 88 ? -0.458 2.216 -6.162 1.00 98.62 88 GLU A N 1
ATOM 577 C CA . GLU A 1 88 ? -0.257 2.609 -7.561 1.00 98.62 88 GLU A CA 1
ATOM 578 C C . GLU A 1 88 ? -0.355 4.127 -7.755 1.00 98.62 88 GLU A C 1
ATOM 580 O O . GLU A 1 88 ? 0.479 4.719 -8.440 1.00 98.62 88 GLU A O 1
ATOM 585 N N . ALA A 1 89 ? -1.322 4.777 -7.099 1.00 98.50 89 ALA A N 1
ATOM 586 C CA . ALA A 1 89 ? -1.459 6.230 -7.124 1.00 98.50 89 ALA A CA 1
ATOM 587 C C . ALA A 1 89 ? -0.276 6.959 -6.456 1.00 98.50 89 ALA A C 1
ATOM 589 O O . ALA A 1 89 ? 0.069 8.072 -6.855 1.00 98.50 89 ALA A O 1
ATOM 590 N N . ALA A 1 90 ? 0.354 6.347 -5.450 1.00 98.12 90 ALA A N 1
ATOM 591 C CA . ALA A 1 90 ? 1.473 6.933 -4.720 1.00 98.12 90 ALA A CA 1
ATOM 592 C C . ALA A 1 90 ? 2.825 6.775 -5.440 1.00 98.12 90 ALA A C 1
ATOM 594 O O . ALA A 1 90 ? 3.706 7.619 -5.251 1.00 98.12 90 ALA A O 1
ATOM 595 N N . VAL A 1 91 ? 3.001 5.738 -6.271 1.00 97.75 91 VAL A N 1
ATOM 596 C CA . VAL A 1 91 ? 4.295 5.416 -6.907 1.00 97.75 91 VAL A CA 1
ATOM 597 C C . VAL A 1 91 ? 4.935 6.611 -7.634 1.00 97.75 91 VAL A C 1
ATOM 599 O O . VAL A 1 91 ? 6.096 6.910 -7.337 1.00 97.75 91 VAL A O 1
ATOM 602 N N . PRO A 1 92 ? 4.233 7.358 -8.512 1.00 96.06 92 PRO A N 1
ATOM 603 C CA . PRO A 1 92 ? 4.847 8.456 -9.265 1.00 96.06 92 PRO A CA 1
ATOM 604 C C . PRO A 1 92 ? 5.343 9.623 -8.401 1.00 96.06 92 PRO A C 1
ATOM 606 O O . PRO A 1 92 ? 6.115 10.445 -8.882 1.00 96.06 92 PRO A O 1
ATOM 609 N N . GLN A 1 93 ? 4.888 9.725 -7.150 1.00 95.81 93 GLN A N 1
ATOM 610 C CA . GLN A 1 93 ? 5.266 10.804 -6.232 1.00 95.81 93 GLN A CA 1
ATOM 611 C C . GLN A 1 93 ? 6.352 10.387 -5.237 1.00 95.81 93 GLN A C 1
ATOM 613 O O . GLN A 1 93 ? 7.081 11.237 -4.738 1.00 95.81 93 GLN A O 1
ATOM 618 N N . ARG A 1 94 ? 6.426 9.094 -4.910 1.00 94.50 94 ARG A N 1
ATOM 619 C CA . ARG A 1 94 ? 7.253 8.563 -3.816 1.00 94.50 94 ARG A CA 1
ATOM 620 C C . ARG A 1 94 ? 8.649 8.128 -4.264 1.00 94.50 94 ARG A C 1
ATOM 622 O O . ARG A 1 94 ? 9.607 8.282 -3.519 1.00 94.50 94 ARG A O 1
ATOM 629 N N . TYR A 1 95 ? 8.748 7.596 -5.477 1.00 94.12 95 TYR A N 1
ATOM 630 C CA . TYR A 1 95 ? 9.937 6.902 -5.974 1.00 94.12 95 TYR A CA 1
ATOM 631 C C . TYR A 1 95 ? 10.863 7.745 -6.877 1.00 94.12 95 TYR A C 1
ATOM 633 O O . TYR A 1 95 ? 12.083 7.578 -6.828 1.00 94.12 95 TYR A O 1
ATOM 641 N N . PRO A 1 96 ? 10.361 8.680 -7.701 1.00 91.75 96 PRO A N 1
ATOM 642 C CA . PRO A 1 96 ? 11.240 9.583 -8.439 1.00 91.75 96 PRO A CA 1
ATOM 643 C C . PRO A 1 96 ? 12.027 10.541 -7.522 1.00 91.75 96 PRO A C 1
ATOM 645 O O . PRO A 1 96 ? 11.608 10.827 -6.402 1.00 91.75 96 PRO A O 1
ATOM 648 N N . PRO A 1 97 ? 13.159 11.097 -7.993 1.00 91.81 97 PRO A N 1
ATOM 649 C CA . PRO A 1 97 ? 13.761 10.892 -9.315 1.00 91.81 97 PRO A CA 1
ATOM 650 C C . PRO A 1 97 ? 14.727 9.697 -9.391 1.00 91.81 97 PRO A C 1
ATOM 652 O O . PRO A 1 97 ? 15.316 9.472 -10.442 1.00 91.81 97 PRO A O 1
ATOM 655 N N . HIS A 1 98 ? 14.941 8.964 -8.296 1.00 88.75 98 HIS A N 1
ATOM 656 C CA . HIS A 1 98 ? 16.002 7.955 -8.196 1.00 88.75 98 HIS A CA 1
ATOM 657 C C . HIS A 1 98 ? 15.589 6.572 -8.727 1.00 88.75 98 HIS A C 1
ATOM 659 O O . HIS A 1 98 ? 16.461 5.778 -9.075 1.00 88.75 98 HIS A O 1
ATOM 665 N N . ILE A 1 99 ? 14.285 6.311 -8.849 1.00 93.81 99 ILE A N 1
ATOM 666 C CA . ILE A 1 99 ? 13.723 5.094 -9.446 1.00 93.81 99 ILE A CA 1
ATOM 667 C C . ILE A 1 99 ? 12.974 5.431 -10.742 1.00 93.81 99 ILE A C 1
ATOM 669 O O . ILE A 1 99 ? 12.106 6.309 -10.762 1.00 93.81 99 ILE A O 1
ATOM 673 N N . ASP A 1 100 ? 13.265 4.692 -11.816 1.00 95.31 100 ASP A N 1
ATOM 674 C CA . ASP A 1 100 ? 12.443 4.683 -13.029 1.00 95.31 100 ASP A CA 1
ATOM 675 C C . ASP A 1 100 ? 11.196 3.819 -12.800 1.00 95.31 100 ASP A C 1
ATOM 677 O O . ASP A 1 100 ? 11.234 2.585 -12.827 1.00 95.31 100 ASP A O 1
ATOM 681 N N . VAL A 1 101 ? 10.071 4.492 -12.567 1.00 96.88 101 VAL A N 1
ATOM 682 C CA . VAL A 1 101 ? 8.779 3.847 -12.314 1.00 96.88 101 VAL A CA 1
ATOM 683 C C . VAL A 1 101 ? 8.075 3.389 -13.597 1.00 96.88 101 VAL A C 1
ATOM 685 O O . VAL A 1 101 ? 6.993 2.804 -13.527 1.00 96.88 101 VAL A O 1
ATOM 688 N N . ALA A 1 102 ? 8.632 3.638 -14.786 1.00 95.94 102 ALA A N 1
ATOM 689 C CA . ALA A 1 102 ? 7.989 3.264 -16.038 1.00 95.94 102 ALA A CA 1
ATOM 690 C C . ALA A 1 102 ? 7.805 1.743 -16.133 1.00 95.94 102 ALA A C 1
ATOM 692 O O . ALA A 1 102 ? 8.752 0.958 -16.205 1.00 95.94 102 ALA A O 1
ATOM 693 N N . GLY A 1 103 ? 6.542 1.316 -16.176 1.00 96.56 103 GLY A N 1
ATOM 694 C CA . GLY A 1 103 ? 6.206 -0.100 -16.236 1.00 96.56 103 GLY A CA 1
ATOM 695 C C . GLY A 1 103 ? 6.455 -0.852 -14.928 1.00 96.56 103 GLY A C 1
ATOM 696 O O . GLY A 1 103 ? 6.658 -2.065 -14.987 1.00 96.56 103 GLY A O 1
ATOM 697 N N . PHE A 1 104 ? 6.397 -0.176 -13.776 1.00 97.94 104 PHE A N 1
ATOM 698 C CA . PHE A 1 104 ? 6.329 -0.855 -12.483 1.00 97.94 104 PHE A CA 1
ATOM 699 C C . PHE A 1 104 ? 5.156 -1.852 -12.428 1.00 97.94 104 PHE A C 1
ATOM 701 O O . PHE A 1 104 ? 4.206 -1.781 -13.224 1.00 97.94 104 PHE A O 1
ATOM 708 N N . ARG A 1 105 ? 5.233 -2.812 -11.507 1.00 98.19 105 ARG A N 1
ATOM 709 C CA . ARG A 1 1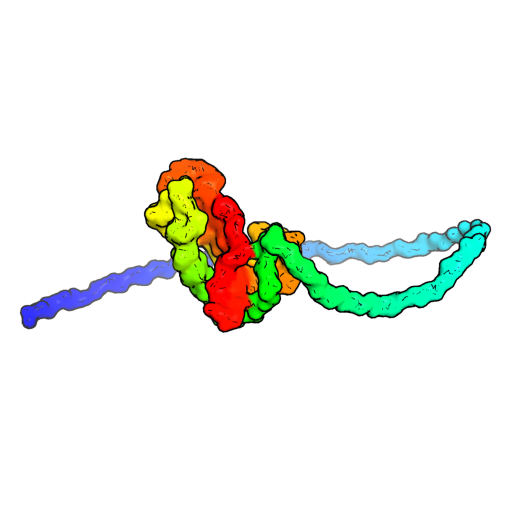05 ? 4.162 -3.783 -11.240 1.00 98.19 105 ARG A CA 1
ATOM 710 C C . ARG A 1 105 ? 3.967 -3.945 -9.745 1.00 98.19 105 ARG A C 1
ATOM 712 O O . ARG A 1 105 ? 4.948 -3.938 -9.006 1.00 98.19 105 ARG A O 1
ATOM 719 N N . VAL A 1 106 ? 2.730 -4.198 -9.334 1.00 98.50 106 VAL A N 1
ATOM 720 C CA . VAL A 1 106 ? 2.451 -4.804 -8.031 1.00 98.50 106 VAL A CA 1
ATOM 721 C C . VAL A 1 106 ? 2.833 -6.279 -8.106 1.00 98.50 106 VAL A C 1
ATOM 723 O O . VAL A 1 106 ? 2.270 -7.023 -8.909 1.00 98.50 106 VAL A O 1
ATOM 726 N N . ALA A 1 107 ? 3.825 -6.673 -7.315 1.00 98.00 107 ALA A N 1
ATOM 727 C CA . ALA A 1 107 ? 4.293 -8.050 -7.219 1.00 98.00 107 ALA A CA 1
ATOM 728 C C . ALA A 1 107 ? 3.408 -8.862 -6.265 1.00 98.00 107 ALA A C 1
ATOM 730 O O . ALA A 1 107 ? 3.006 -9.973 -6.603 1.00 98.00 107 ALA A O 1
ATOM 731 N N . ASP A 1 108 ? 3.055 -8.278 -5.118 1.00 98.44 108 ASP A N 1
ATOM 732 C CA . ASP A 1 108 ? 2.131 -8.874 -4.157 1.00 98.44 108 ASP A CA 1
ATOM 733 C C . ASP A 1 108 ? 1.434 -7.804 -3.298 1.00 98.44 108 ASP A C 1
ATOM 735 O O . ASP A 1 108 ? 1.853 -6.645 -3.247 1.00 98.44 108 ASP A O 1
ATOM 739 N N . ALA A 1 109 ? 0.345 -8.188 -2.634 1.00 98.56 109 ALA A N 1
ATOM 740 C CA . ALA A 1 109 ? -0.353 -7.365 -1.657 1.00 98.56 109 ALA A CA 1
ATOM 741 C C . ALA A 1 109 ? -1.053 -8.238 -0.611 1.00 98.56 109 ALA A C 1
ATOM 743 O O . ALA A 1 109 ? -1.921 -9.052 -0.956 1.00 98.56 109 ALA A O 1
ATOM 744 N N . TYR A 1 110 ? -0.726 -8.013 0.662 1.00 98.56 110 TYR A N 1
ATOM 745 C CA . TYR A 1 110 ? -1.186 -8.830 1.786 1.00 98.56 110 TYR A CA 1
ATOM 746 C C . TYR A 1 110 ? -1.312 -8.008 3.089 1.00 98.56 110 TYR A C 1
ATOM 748 O O . TYR A 1 110 ? -0.657 -6.971 3.239 1.00 98.56 110 TYR A O 1
ATOM 756 N N . PRO A 1 111 ? -2.168 -8.425 4.046 1.00 98.50 111 PRO A N 1
ATOM 757 C CA . PRO A 1 111 ? -2.222 -7.796 5.364 1.00 98.50 111 PRO A CA 1
ATOM 758 C C . PRO A 1 111 ? -0.904 -8.028 6.108 1.00 98.50 111 PRO A C 1
ATOM 760 O O . PRO A 1 111 ? -0.336 -9.115 6.032 1.00 98.50 111 PRO A O 1
ATOM 763 N N . ALA A 1 112 ? -0.422 -7.029 6.844 1.00 98.31 112 ALA A N 1
ATOM 764 C CA . ALA A 1 112 ? 0.795 -7.191 7.626 1.00 98.31 112 ALA A CA 1
ATOM 765 C C . ALA A 1 112 ? 0.639 -8.334 8.645 1.00 98.31 112 ALA A C 1
ATOM 767 O O . ALA A 1 112 ? -0.372 -8.437 9.340 1.00 98.31 112 ALA A O 1
ATOM 768 N N . ASP A 1 113 ? 1.674 -9.162 8.751 1.00 97.94 113 ASP A N 1
ATOM 769 C CA . ASP A 1 113 ? 1.746 -10.299 9.662 1.00 97.94 113 ASP A CA 1
ATOM 770 C C . ASP A 1 113 ? 2.910 -10.098 10.654 1.00 97.94 113 ASP A C 1
ATOM 772 O O . ASP A 1 113 ? 4.008 -9.713 10.239 1.00 97.94 113 ASP A O 1
ATOM 776 N N . PRO A 1 114 ? 2.715 -10.329 11.967 1.00 97.19 114 PRO A N 1
ATOM 777 C CA . PRO A 1 114 ? 3.750 -10.087 12.973 1.00 97.19 114 PRO A CA 1
ATOM 778 C C . PRO A 1 114 ? 4.869 -11.136 12.975 1.00 97.19 114 PRO A C 1
ATOM 780 O O . PRO A 1 114 ? 5.840 -10.978 13.711 1.00 97.19 114 PRO A O 1
ATOM 783 N N . SER A 1 115 ? 4.735 -12.216 12.205 1.00 96.88 115 SER A N 1
ATOM 784 C CA . SER A 1 115 ? 5.646 -13.362 12.203 1.00 96.88 115 SER A CA 1
ATOM 785 C C . SER A 1 115 ? 6.378 -13.573 10.878 1.00 96.88 115 SER A C 1
ATOM 787 O O . SER A 1 115 ? 7.280 -14.409 10.817 1.00 96.88 115 SER A O 1
ATOM 789 N N . SER A 1 116 ? 6.026 -12.834 9.821 1.00 93.69 116 SER A N 1
ATOM 790 C CA . SER A 1 116 ? 6.560 -13.087 8.484 1.00 93.69 116 SER A CA 1
ATOM 791 C C . SER A 1 116 ? 6.584 -11.864 7.563 1.00 93.69 116 SER A C 1
ATOM 793 O O . SER A 1 116 ? 5.806 -10.915 7.694 1.00 93.69 116 SER A O 1
ATOM 795 N N . GLY A 1 117 ? 7.520 -11.911 6.609 1.00 94.38 117 GLY A N 1
ATOM 796 C CA . GLY A 1 117 ? 7.686 -10.915 5.553 1.00 94.38 117 GLY A CA 1
ATOM 797 C C . GLY A 1 117 ? 7.911 -9.491 6.065 1.00 94.38 117 GLY A C 1
ATOM 798 O O . GLY A 1 117 ? 8.271 -9.246 7.222 1.00 94.38 117 GLY A O 1
ATOM 799 N N . TYR A 1 118 ? 7.646 -8.528 5.186 1.00 97.00 118 TYR A N 1
ATOM 800 C CA . TYR A 1 118 ? 7.733 -7.105 5.515 1.00 97.00 118 TYR A CA 1
ATOM 801 C C . TYR A 1 118 ? 6.662 -6.644 6.517 1.00 97.00 118 TYR A C 1
ATOM 803 O O . TYR A 1 118 ? 6.805 -5.581 7.115 1.00 97.00 118 TYR A O 1
ATOM 811 N N . GLY A 1 119 ? 5.619 -7.448 6.767 1.00 96.50 119 GLY A N 1
ATOM 812 C CA . GLY A 1 119 ? 4.566 -7.125 7.735 1.00 96.50 119 GLY A CA 1
ATOM 813 C C . GLY A 1 119 ? 5.096 -6.917 9.156 1.00 96.50 119 GLY A C 1
ATOM 814 O O . GLY A 1 119 ? 4.613 -6.036 9.871 1.00 96.50 119 GLY A O 1
ATOM 815 N N . THR A 1 120 ? 6.160 -7.637 9.523 1.00 97.38 120 THR A N 1
ATOM 816 C CA . THR A 1 120 ? 6.841 -7.519 10.823 1.00 97.38 120 THR A CA 1
ATOM 817 C C . THR A 1 120 ? 7.289 -6.088 11.137 1.00 97.38 120 THR A C 1
ATOM 819 O O . THR A 1 120 ? 7.250 -5.676 12.298 1.00 97.38 120 THR A O 1
ATOM 822 N N . ILE A 1 121 ? 7.629 -5.294 10.114 1.00 96.38 121 ILE A N 1
ATOM 823 C CA . ILE A 1 121 ? 8.061 -3.898 10.253 1.00 96.38 121 ILE A CA 1
ATOM 824 C C . ILE A 1 121 ? 6.940 -3.037 10.845 1.00 96.38 121 ILE A C 1
ATOM 826 O O . ILE A 1 121 ? 7.191 -2.246 11.752 1.00 96.38 121 ILE A O 1
ATOM 830 N N . ALA A 1 122 ? 5.691 -3.222 10.409 1.00 97.31 122 ALA A N 1
ATOM 831 C CA . ALA A 1 122 ? 4.565 -2.442 10.920 1.00 97.31 122 ALA A CA 1
ATOM 832 C C . ALA A 1 122 ? 4.298 -2.712 12.407 1.00 97.31 122 ALA A C 1
ATOM 834 O O . ALA A 1 122 ? 4.065 -1.783 13.183 1.00 97.31 122 ALA A O 1
ATOM 835 N N . TYR A 1 123 ? 4.385 -3.980 12.815 1.00 97.00 123 TYR A N 1
ATOM 836 C CA . TYR A 1 123 ? 4.235 -4.378 14.213 1.00 97.00 123 TYR A CA 1
ATOM 837 C C . TYR A 1 123 ? 5.401 -3.896 15.077 1.00 97.00 123 TYR A C 1
ATOM 839 O O . TYR A 1 123 ? 5.171 -3.405 16.181 1.00 97.00 123 TYR A O 1
ATOM 847 N N . GLY A 1 124 ? 6.633 -4.020 14.580 1.00 95.25 124 GLY A N 1
ATOM 848 C CA . GLY A 1 124 ? 7.838 -3.629 15.308 1.00 95.25 124 GLY A CA 1
ATOM 849 C C . GLY A 1 124 ? 7.973 -2.118 15.481 1.00 95.25 124 GLY A C 1
ATOM 850 O O . GLY A 1 124 ? 8.305 -1.661 16.571 1.00 95.25 124 GLY A O 1
ATOM 851 N N . LEU A 1 125 ? 7.681 -1.338 14.4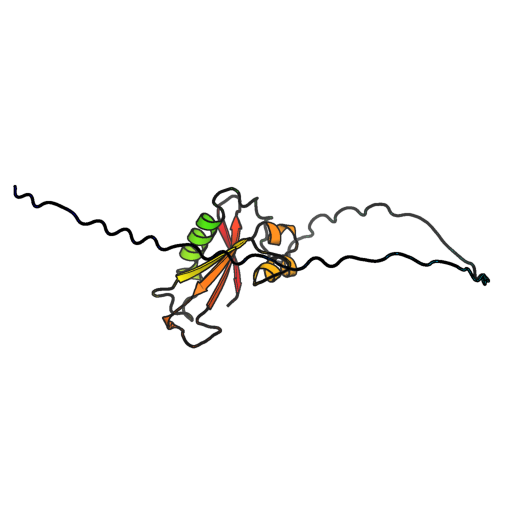35 1.00 94.31 125 LEU A N 1
ATOM 852 C CA . LEU A 1 125 ? 7.798 0.121 14.477 1.00 94.31 125 LEU A CA 1
ATOM 853 C C . LEU A 1 125 ? 6.630 0.776 15.215 1.00 94.31 125 LEU A C 1
ATOM 855 O O . LEU A 1 125 ? 6.841 1.700 15.997 1.00 94.31 125 LEU A O 1
ATOM 859 N N . CYS A 1 126 ? 5.403 0.317 14.958 1.00 95.81 126 CYS A N 1
ATOM 860 C CA . CYS A 1 126 ? 4.197 1.067 15.312 1.00 95.81 126 CYS A CA 1
ATOM 861 C C . CYS A 1 126 ? 3.210 0.294 16.194 1.00 95.81 126 CYS A C 1
ATOM 863 O O . CYS A 1 126 ? 2.141 0.806 16.538 1.00 95.81 126 CYS A O 1
ATOM 865 N N . GLY A 1 127 ? 3.570 -0.923 16.602 1.00 95.94 127 GLY A N 1
ATOM 866 C CA . GLY A 1 127 ? 2.785 -1.744 17.510 1.00 95.94 127 GLY A CA 1
ATOM 867 C C . GLY A 1 127 ? 1.600 -2.448 16.849 1.00 95.94 127 GLY A C 1
ATOM 868 O O . GLY A 1 127 ? 1.284 -2.279 15.670 1.00 95.94 127 GLY A O 1
ATOM 869 N N . ALA A 1 128 ? 0.915 -3.263 17.652 1.00 97.25 128 ALA A N 1
ATOM 870 C CA . ALA A 1 128 ? -0.089 -4.204 17.163 1.00 97.25 128 ALA A CA 1
ATOM 871 C C . ALA A 1 128 ? -1.292 -3.541 16.474 1.00 97.25 128 ALA A C 1
ATOM 873 O O . ALA A 1 128 ? -1.801 -4.094 15.505 1.00 97.25 128 ALA A O 1
ATOM 874 N N . ILE A 1 129 ? -1.741 -2.368 16.938 1.00 97.38 129 ILE A N 1
ATOM 875 C CA . ILE A 1 129 ? -2.918 -1.696 16.362 1.00 97.38 129 ILE A CA 1
ATOM 876 C C . ILE A 1 129 ? -2.632 -1.229 14.932 1.00 97.38 129 ILE A C 1
ATOM 878 O O . ILE A 1 129 ? -3.452 -1.450 14.043 1.00 97.38 129 ILE A O 1
ATOM 88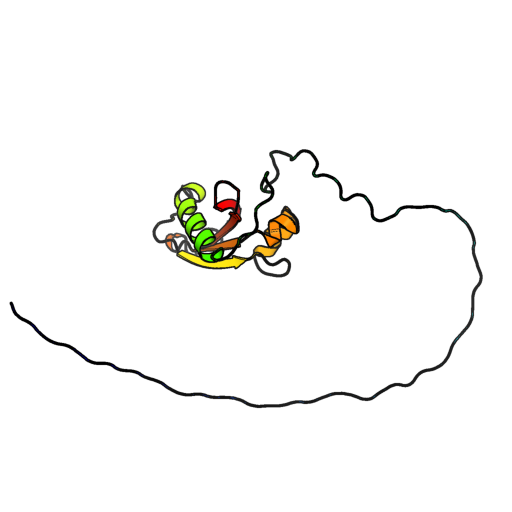2 N N . VAL A 1 130 ? -1.476 -0.598 14.701 1.00 98.00 130 VAL A N 1
ATOM 883 C CA . VAL A 1 130 ? -1.080 -0.163 13.356 1.00 98.00 130 VAL A CA 1
ATOM 884 C C . VAL A 1 130 ? -0.766 -1.381 12.492 1.00 98.00 130 VAL A C 1
ATOM 886 O O . VAL A 1 130 ? -1.278 -1.464 11.378 1.00 98.00 130 VAL A O 1
ATOM 889 N N . GLY A 1 131 ? -0.026 -2.361 13.023 1.00 97.94 131 GLY A N 1
ATOM 890 C CA . GLY A 1 131 ? 0.279 -3.615 12.331 1.00 97.94 131 GLY A CA 1
ATOM 891 C C . GLY A 1 131 ? -0.970 -4.327 11.804 1.00 97.94 131 GLY A C 1
ATOM 892 O O . GLY A 1 131 ? -1.092 -4.535 10.604 1.00 97.94 131 GLY A O 1
ATOM 893 N N . GLN A 1 132 ? -1.963 -4.587 12.660 1.00 98.38 132 GLN A N 1
ATOM 894 C CA . GLN A 1 132 ? -3.212 -5.268 12.270 1.00 98.38 132 GLN A CA 1
ATOM 895 C C . GLN A 1 132 ? -4.037 -4.511 11.221 1.00 98.38 132 GLN A C 1
ATOM 897 O O . GLN A 1 132 ? -4.878 -5.100 10.546 1.00 98.38 132 GLN A O 1
ATOM 902 N N . ARG A 1 133 ? -3.836 -3.196 11.102 1.00 98.62 133 ARG A N 1
ATOM 903 C CA . ARG A 1 133 ? -4.582 -2.318 10.190 1.00 98.62 133 ARG A CA 1
ATOM 904 C C . ARG A 1 133 ? -3.734 -1.861 9.007 1.00 98.62 133 ARG A C 1
ATOM 906 O O . ARG A 1 133 ? -4.072 -0.888 8.334 1.00 98.62 133 ARG A O 1
ATOM 913 N N . THR A 1 134 ? -2.628 -2.553 8.759 1.00 98.69 134 THR A N 1
ATOM 914 C CA . THR A 1 134 ? -1.712 -2.270 7.661 1.00 98.69 134 THR A CA 1
ATOM 915 C C . THR A 1 134 ? -1.804 -3.342 6.588 1.00 98.69 134 THR A C 1
ATOM 917 O O . THR A 1 134 ? -1.852 -4.535 6.875 1.00 98.69 134 THR A O 1
ATOM 920 N N . TRP A 1 135 ? -1.776 -2.893 5.341 1.00 98.75 135 TRP A N 1
ATOM 921 C CA . TRP A 1 135 ? -1.478 -3.700 4.171 1.00 98.75 135 TRP A CA 1
ATOM 922 C C . TRP A 1 135 ? -0.082 -3.370 3.670 1.00 98.75 135 TRP A C 1
ATOM 924 O O . TRP A 1 135 ? 0.304 -2.202 3.618 1.00 98.75 135 TRP A O 1
ATOM 934 N N . VAL A 1 136 ? 0.650 -4.407 3.289 1.00 98.81 136 VAL A N 1
ATOM 935 C CA . VAL A 1 136 ? 1.910 -4.277 2.567 1.00 98.81 136 VAL A CA 1
ATOM 936 C C . VAL A 1 136 ? 1.616 -4.500 1.093 1.00 98.81 136 VAL A C 1
ATOM 938 O O . VAL A 1 136 ? 0.963 -5.480 0.733 1.00 98.81 136 VAL A O 1
ATOM 941 N N . VAL A 1 137 ? 2.083 -3.583 0.253 1.00 98.81 137 VAL A N 1
ATOM 942 C CA . VAL A 1 137 ? 2.079 -3.736 -1.202 1.00 98.81 137 VAL A CA 1
ATOM 943 C C . VAL A 1 137 ? 3.522 -3.770 -1.673 1.00 98.81 137 VAL A C 1
ATOM 945 O O . VAL A 1 137 ? 4.257 -2.797 -1.498 1.00 98.81 137 VAL A O 1
ATOM 948 N N . GLU A 1 138 ? 3.913 -4.893 -2.263 1.00 98.50 138 GLU A N 1
ATOM 949 C CA . GLU A 1 138 ? 5.231 -5.077 -2.854 1.00 98.50 138 GLU A CA 1
ATOM 950 C C . GLU A 1 138 ? 5.211 -4.669 -4.325 1.00 98.50 138 GLU A C 1
ATOM 952 O O . GLU A 1 138 ? 4.313 -5.025 -5.094 1.00 98.50 138 GLU A O 1
ATOM 957 N N . LEU A 1 139 ? 6.229 -3.921 -4.722 1.00 98.38 139 LEU A N 1
ATOM 958 C CA . LEU A 1 139 ? 6.400 -3.350 -6.043 1.00 98.38 139 LEU A CA 1
ATOM 959 C C . LEU A 1 139 ? 7.659 -3.914 -6.691 1.00 98.38 139 LEU A C 1
ATOM 961 O O . LEU A 1 139 ? 8.652 -4.194 -6.023 1.00 98.38 139 LEU A O 1
ATOM 965 N N . SER A 1 140 ? 7.624 -4.017 -8.015 1.00 97.75 140 SER A N 1
ATOM 966 C CA . SER A 1 140 ? 8.802 -4.292 -8.833 1.00 97.75 140 SER A CA 1
ATOM 967 C C . SER A 1 140 ? 9.012 -3.193 -9.871 1.00 97.75 140 SER A C 1
ATOM 969 O O . SER A 1 140 ? 8.067 -2.759 -10.541 1.00 97.75 140 SER A O 1
ATOM 971 N N . PHE A 1 141 ? 10.266 -2.769 -10.019 1.00 97.44 141 PHE A N 1
ATOM 972 C CA . PHE A 1 141 ? 10.724 -1.741 -10.951 1.00 97.44 141 PHE A CA 1
ATOM 973 C C . PHE A 1 141 ? 11.675 -2.375 -11.974 1.00 97.44 141 PHE A C 1
ATOM 975 O O . PHE A 1 141 ? 12.895 -2.371 -11.797 1.00 97.44 141 PHE A O 1
ATOM 982 N N . PRO A 1 142 ? 11.151 -2.951 -13.072 1.00 96.31 142 PRO A N 1
ATOM 983 C CA . PRO A 1 142 ? 11.950 -3.775 -13.982 1.00 96.31 142 PRO A CA 1
ATOM 984 C C . PRO A 1 142 ? 13.077 -3.008 -14.686 1.00 96.31 142 PRO A C 1
ATOM 986 O O . PRO A 1 142 ? 14.060 -3.611 -15.106 1.00 96.31 142 PRO A O 1
ATOM 989 N N . LYS A 1 143 ? 12.965 -1.681 -14.811 1.00 96.31 143 LYS A N 1
ATOM 990 C CA . LYS A 1 143 ? 14.006 -0.819 -15.393 1.00 96.31 143 LYS A CA 1
ATOM 991 C C . LYS A 1 143 ? 15.217 -0.620 -14.488 1.00 96.31 143 LYS A C 1
ATOM 993 O O . LYS A 1 143 ? 16.278 -0.255 -14.982 1.00 96.31 143 LYS A O 1
ATOM 998 N N . MET A 1 144 ? 15.068 -0.921 -13.203 1.00 96.25 144 MET A N 1
ATOM 999 C CA . MET A 1 144 ? 16.133 -0.825 -12.211 1.00 96.25 144 MET A CA 1
ATOM 1000 C C . MET A 1 144 ? 16.856 -2.162 -11.991 1.00 96.25 144 MET A C 1
ATOM 1002 O O . MET A 1 144 ? 17.821 -2.235 -11.230 1.00 96.25 144 MET A O 1
ATOM 1006 N N . ALA A 1 145 ? 16.424 -3.238 -12.657 1.00 92.06 145 ALA A N 1
ATOM 1007 C CA . ALA A 1 145 ? 17.107 -4.523 -12.593 1.00 92.06 145 ALA A CA 1
ATOM 1008 C C . ALA A 1 145 ? 18.534 -4.433 -13.184 1.00 92.06 145 ALA A C 1
ATOM 1010 O O . ALA A 1 145 ? 18.753 -3.705 -14.155 1.00 92.06 145 ALA A O 1
ATOM 1011 N N . PRO A 1 146 ? 19.513 -5.189 -12.647 1.00 94.00 146 PRO A N 1
ATOM 1012 C CA . PRO A 1 146 ? 19.383 -6.215 -11.608 1.00 94.00 146 PRO A CA 1
ATOM 1013 C C . PRO A 1 146 ? 19.630 -5.700 -10.175 1.00 94.00 146 PRO A C 1
ATOM 1015 O O . PRO A 1 146 ? 19.940 -6.503 -9.299 1.00 94.00 146 PRO A O 1
ATOM 1018 N N . SER A 1 147 ? 19.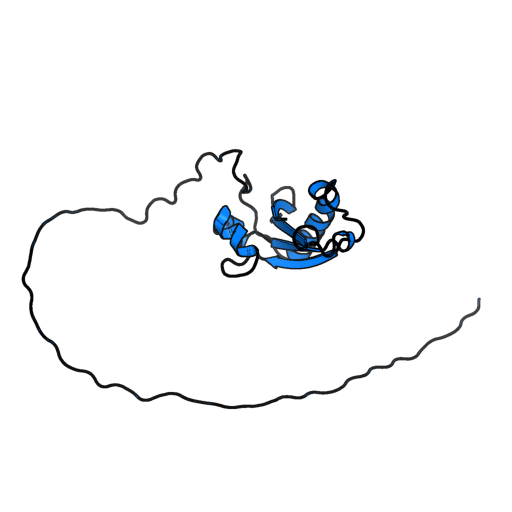553 -4.388 -9.916 1.00 92.88 147 SER A N 1
ATOM 1019 C CA . SER A 1 147 ? 19.774 -3.857 -8.563 1.00 92.88 147 SER A CA 1
ATOM 1020 C C . SER A 1 147 ? 18.701 -4.373 -7.608 1.00 92.88 147 SER A C 1
ATOM 1022 O O . SER A 1 147 ? 17.528 -4.070 -7.793 1.00 92.88 147 SER A O 1
ATOM 1024 N N . VAL A 1 148 ? 19.087 -5.143 -6.590 1.00 84.88 148 VAL A N 1
ATOM 1025 C CA . VAL A 1 148 ? 18.137 -5.702 -5.613 1.00 84.88 148 VAL A CA 1
ATOM 1026 C C . VAL A 1 148 ? 17.397 -4.587 -4.874 1.00 84.88 148 VAL A C 1
ATOM 1028 O O . VAL A 1 148 ? 16.177 -4.646 -4.773 1.00 84.88 148 VAL A O 1
ATOM 1031 N N . ASP A 1 149 ? 18.117 -3.545 -4.459 1.00 88.44 149 ASP A N 1
ATOM 1032 C CA . ASP A 1 149 ? 17.542 -2.447 -3.677 1.00 88.44 149 ASP A CA 1
ATOM 1033 C C . ASP A 1 149 ? 16.667 -1.520 -4.531 1.00 88.44 149 ASP A C 1
ATOM 1035 O O . ASP A 1 149 ? 15.628 -1.059 -4.083 1.00 88.44 149 ASP A O 1
ATOM 1039 N N . LEU A 1 150 ? 17.058 -1.248 -5.784 1.00 93.38 150 LEU A N 1
ATOM 1040 C CA . LEU A 1 150 ? 16.326 -0.299 -6.636 1.00 93.38 150 LEU A CA 1
ATOM 1041 C C . LEU A 1 150 ? 15.215 -0.961 -7.466 1.00 93.38 150 LEU A C 1
ATOM 1043 O O . LEU A 1 150 ? 14.346 -0.268 -7.992 1.00 93.38 150 LEU A O 1
ATOM 1047 N N . SER A 1 151 ? 15.253 -2.286 -7.652 1.00 95.94 151 SER A N 1
ATOM 1048 C CA . SER A 1 151 ? 14.260 -3.016 -8.460 1.00 95.94 151 SER A CA 1
ATOM 1049 C C . SER A 1 151 ? 13.054 -3.516 -7.675 1.00 95.94 151 SER A C 1
ATOM 1051 O O . SER A 1 151 ? 12.112 -4.022 -8.290 1.00 95.94 151 SER A O 1
ATOM 1053 N N . ALA A 1 152 ? 13.049 -3.338 -6.357 1.00 95.50 152 ALA A N 1
ATOM 1054 C CA . ALA A 1 152 ? 11.945 -3.680 -5.478 1.00 95.50 152 ALA A CA 1
ATOM 1055 C C . ALA A 1 152 ? 11.550 -2.473 -4.624 1.00 95.50 152 ALA A C 1
ATOM 1057 O O . ALA A 1 152 ? 12.336 -1.555 -4.423 1.00 95.50 152 ALA A O 1
ATOM 1058 N N . GLY A 1 153 ? 10.321 -2.479 -4.125 1.00 96.62 153 GLY A N 1
ATOM 1059 C CA . GLY A 1 153 ? 9.853 -1.490 -3.163 1.00 96.62 153 GLY A CA 1
ATOM 1060 C C . GLY A 1 153 ? 8.683 -2.031 -2.363 1.00 96.62 153 GLY A C 1
ATOM 1061 O O . GLY A 1 153 ? 7.964 -2.915 -2.829 1.00 96.62 153 GLY A O 1
ATOM 1062 N N . GLN A 1 154 ? 8.487 -1.529 -1.152 1.00 98.06 154 GLN A N 1
ATOM 1063 C CA . GLN A 1 154 ? 7.370 -1.910 -0.299 1.00 98.06 154 GLN A CA 1
ATOM 1064 C C . GLN A 1 154 ? 6.684 -0.671 0.257 1.00 98.06 154 GLN A C 1
ATOM 1066 O O . GLN A 1 154 ? 7.290 0.176 0.915 1.00 98.06 154 GLN A O 1
ATOM 1071 N N . LEU A 1 155 ? 5.378 -0.586 0.029 1.00 98.50 155 LEU A N 1
ATOM 1072 C CA . LEU A 1 155 ? 4.538 0.463 0.581 1.00 98.50 155 LEU A CA 1
ATOM 1073 C C . LEU A 1 155 ? 3.651 -0.110 1.677 1.00 98.50 155 LEU A C 1
ATOM 1075 O O . LEU A 1 155 ? 3.007 -1.144 1.506 1.00 98.50 155 LEU A O 1
ATOM 1079 N N . PHE A 1 156 ? 3.605 0.598 2.798 1.00 98.62 156 PHE A N 1
ATOM 1080 C CA . PHE A 1 156 ? 2.788 0.266 3.951 1.00 98.62 156 PHE A CA 1
ATOM 1081 C C . PHE A 1 156 ? 1.606 1.216 3.978 1.00 98.62 156 PHE A C 1
ATOM 1083 O O . PHE A 1 156 ? 1.764 2.437 4.104 1.00 98.62 156 PHE A O 1
ATOM 1090 N N . LEU A 1 157 ? 0.417 0.646 3.816 1.00 98.62 157 LEU A N 1
ATOM 1091 C CA . LEU A 1 157 ? -0.810 1.400 3.659 1.00 98.62 157 LEU A CA 1
ATOM 1092 C C . LEU A 1 157 ? -1.807 1.049 4.740 1.00 98.62 157 LEU A C 1
ATOM 1094 O O . LEU A 1 157 ? -1.967 -0.108 5.120 1.00 98.62 157 LEU A O 1
ATOM 1098 N N . SER A 1 158 ? -2.547 2.057 5.168 1.00 98.75 158 SER A N 1
ATOM 1099 C CA . SER A 1 158 ? -3.697 1.856 6.030 1.00 98.75 158 SER A CA 1
ATOM 1100 C C . SER A 1 158 ? -4.837 2.762 5.613 1.00 98.75 158 SER A C 1
ATOM 1102 O O . SER A 1 158 ? -4.651 3.758 4.906 1.00 98.75 158 SER A O 1
ATOM 1104 N N . ARG A 1 159 ? -6.035 2.407 6.069 1.00 98.75 159 ARG A N 1
ATOM 1105 C CA . ARG A 1 159 ? -7.229 3.217 5.885 1.00 98.75 159 ARG A CA 1
ATOM 1106 C C . ARG A 1 159 ? -7.330 4.269 6.984 1.00 98.75 159 ARG A C 1
ATOM 1108 O O . ARG A 1 159 ? -7.229 3.946 8.162 1.00 98.75 159 ARG A O 1
ATOM 1115 N N . PHE A 1 160 ? -7.614 5.499 6.598 1.00 98.12 160 PHE A N 1
ATOM 1116 C CA . PHE A 1 160 ? -7.855 6.645 7.470 1.00 98.12 160 PHE A CA 1
ATOM 1117 C C . PHE A 1 160 ? -9.209 7.291 7.127 1.00 98.12 160 PHE A C 1
ATOM 1119 O O . PHE A 1 160 ? -9.836 6.885 6.139 1.00 98.12 160 PHE A O 1
ATOM 1126 N N . PRO A 1 161 ? -9.715 8.251 7.929 1.00 97.38 161 PRO A N 1
ATOM 1127 C CA . PRO A 1 161 ? -11.015 8.882 7.680 1.00 97.38 161 PRO A CA 1
ATOM 1128 C C . PRO A 1 161 ? -11.165 9.516 6.289 1.00 97.38 161 PRO A C 1
ATOM 1130 O O . PRO A 1 161 ? -12.254 9.507 5.724 1.00 97.38 161 PRO A O 1
ATOM 1133 N N . ASP A 1 162 ? -10.076 10.028 5.726 1.00 96.00 162 ASP A N 1
ATOM 1134 C CA . ASP A 1 162 ? -9.992 10.662 4.406 1.00 96.00 162 ASP A CA 1
ATOM 1135 C C . ASP A 1 162 ? -9.504 9.716 3.293 1.00 96.00 162 ASP A C 1
ATOM 1137 O O . ASP A 1 162 ? -9.359 10.138 2.148 1.00 96.00 162 ASP A O 1
ATOM 1141 N N . GLY A 1 163 ? -9.291 8.431 3.594 1.00 97.50 163 GLY A N 1
ATOM 1142 C CA . GLY A 1 163 ? -8.989 7.403 2.600 1.00 97.50 163 GLY A CA 1
ATOM 1143 C C . GLY A 1 163 ? -7.767 6.552 2.924 1.00 97.50 163 GLY A C 1
ATOM 1144 O O . GLY A 1 163 ? -7.241 6.549 4.034 1.00 97.50 163 GLY A O 1
ATOM 1145 N N . TRP A 1 164 ? -7.336 5.769 1.939 1.00 98.44 164 TRP A N 1
ATOM 1146 C CA . TRP A 1 164 ? -6.136 4.944 2.045 1.00 98.44 164 TRP A CA 1
ATOM 1147 C C . TRP A 1 164 ? -4.886 5.789 1.824 1.00 98.44 164 TRP A C 1
ATOM 1149 O O . TRP A 1 164 ? -4.813 6.548 0.859 1.00 98.44 164 TRP A O 1
ATOM 1159 N N . LYS A 1 165 ? -3.894 5.645 2.705 1.00 97.81 165 LYS A N 1
ATOM 1160 C CA . LYS A 1 165 ? -2.632 6.388 2.620 1.00 97.81 165 LYS A CA 1
ATOM 1161 C C . LYS A 1 165 ? -1.442 5.474 2.830 1.00 97.81 165 LYS A C 1
ATOM 1163 O O . LYS A 1 165 ? -1.476 4.597 3.691 1.00 97.81 165 LYS A O 1
ATOM 1168 N N . VAL A 1 166 ? -0.366 5.778 2.110 1.00 97.94 166 VAL A N 1
ATOM 1169 C CA . VAL A 1 166 ? 0.979 5.286 2.415 1.00 97.94 166 VAL A CA 1
ATOM 1170 C C . VAL A 1 166 ? 1.496 6.031 3.643 1.00 97.94 166 VAL A C 1
ATOM 1172 O O . VAL A 1 166 ? 1.738 7.242 3.574 1.00 97.94 166 VAL A O 1
ATOM 1175 N N . TRP A 1 167 ? 1.679 5.316 4.750 1.00 96.69 167 TRP A N 1
ATOM 1176 C CA . TRP A 1 167 ? 2.271 5.876 5.967 1.00 96.69 167 TRP A CA 1
ATOM 1177 C C . TRP A 1 167 ? 3.765 5.560 6.086 1.00 96.69 167 TRP A C 1
ATOM 1179 O O . TRP A 1 167 ? 4.484 6.319 6.727 1.00 96.69 167 TRP A O 1
ATOM 1189 N N . PHE A 1 168 ? 4.252 4.517 5.408 1.00 97.00 168 PHE A N 1
ATOM 1190 C CA . PHE A 1 168 ? 5.675 4.189 5.351 1.00 97.00 168 PHE A CA 1
ATOM 1191 C C . PHE A 1 168 ? 6.055 3.574 4.000 1.00 97.00 168 PHE A C 1
ATOM 1193 O O . PHE A 1 168 ? 5.256 2.886 3.364 1.00 97.00 168 PHE A O 1
ATOM 1200 N N . GLN A 1 169 ? 7.273 3.871 3.557 1.00 96.12 169 GLN A N 1
ATOM 1201 C CA . GLN A 1 169 ? 7.904 3.302 2.371 1.00 96.12 169 GLN A CA 1
ATOM 1202 C C . GLN A 1 169 ? 9.199 2.635 2.820 1.00 96.12 169 GLN A C 1
ATOM 1204 O O . GLN A 1 169 ? 9.973 3.227 3.572 1.00 96.12 169 GLN A O 1
ATOM 1209 N N . TYR A 1 170 ? 9.420 1.422 2.337 1.00 93.00 170 TYR A N 1
ATOM 1210 C CA . TYR A 1 170 ? 10.634 0.658 2.549 1.00 93.00 170 TYR A CA 1
ATOM 1211 C C . TYR A 1 170 ? 11.200 0.275 1.183 1.00 93.00 170 TYR A C 1
ATOM 1213 O O . TYR A 1 170 ? 10.463 -0.289 0.378 1.00 93.00 170 TYR A O 1
ATOM 1221 N N . HIS A 1 171 ? 12.479 0.603 0.961 1.00 86.12 171 HIS A N 1
ATOM 1222 C CA . HIS A 1 171 ? 13.149 0.620 -0.351 1.00 86.12 171 HIS A CA 1
ATOM 1223 C C . HIS A 1 171 ? 12.496 1.593 -1.347 1.00 86.12 171 HIS A C 1
ATOM 1225 O O . HIS A 1 171 ? 11.259 1.566 -1.570 1.00 86.12 171 HIS A O 1
#

Secondary structure (DSSP, 8-state):
---------------------------------------------------S---PPPPPPPTT-SS-SSPPPP--TTHHHHHHHHHHHHHHHHSTTTS--TT-EEEEEEE-BTTBTTHHHHHHHHHHHHHHT-EEEEEE-GGGTT-TTTSEEEEEEEEETTEEEEEEEE-

Sequence (171 aa):
MKVGFWPSLSLVALALVALAACARGNPPQSVGTKPGSGAPTSTAQGGLQGGPGPSAAPGPRTPDSHCPGETPLDPGAGARDAAIAAAEAAVPQRYPPHIDVAGFRVADAYPADPSSGYGTIAYGLCGAIVGQRTWVVELSFPKMAPSVDLSAGQLFLSRFPDGWKVWFQYH

pLDDT: mean 77.61, std 24.38, range [35.88, 98.88]

Radius of gyration: 27.99 Å; chains: 1; bounding box: 43×60×99 Å